Protein AF-A0A392RZ72-F1 (afdb_monomer)

Organism: NCBI:txid97028

Mean predicted aligned error: 13.68 Å

Structure (mmCIF, N/CA/C/O backbone):
data_AF-A0A392RZ72-F1
#
_entry.id   AF-A0A392RZ72-F1
#
loop_
_atom_site.group_PDB
_atom_site.id
_atom_site.type_symbol
_atom_site.label_atom_id
_atom_site.label_alt_id
_atom_site.label_comp_id
_atom_site.label_asym_id
_atom_site.label_entity_id
_atom_site.label_seq_id
_atom_site.pdbx_PDB_ins_code
_atom_site.Cartn_x
_atom_site.Cartn_y
_atom_site.Cartn_z
_atom_site.occupancy
_atom_site.B_iso_or_equiv
_atom_site.auth_seq_id
_atom_site.auth_comp_id
_atom_site.auth_asym_id
_atom_site.auth_atom_id
_atom_site.pdbx_PDB_model_num
ATOM 1 N N . MET A 1 1 ? 14.823 -8.052 -18.624 1.00 54.47 1 MET A N 1
ATOM 2 C CA . MET A 1 1 ? 13.417 -7.585 -18.657 1.00 54.47 1 MET A CA 1
ATOM 3 C C . MET A 1 1 ? 13.254 -6.509 -17.596 1.00 54.47 1 MET A C 1
ATOM 5 O O . MET A 1 1 ? 13.472 -6.808 -16.428 1.00 54.47 1 MET A O 1
ATOM 9 N N . ASN A 1 2 ? 12.973 -5.274 -18.017 1.00 76.12 2 ASN A N 1
ATOM 10 C CA . ASN A 1 2 ? 12.871 -4.098 -17.150 1.00 76.12 2 ASN A CA 1
ATOM 11 C C . ASN A 1 2 ? 11.831 -4.339 -16.031 1.00 76.12 2 ASN A C 1
ATOM 13 O O . ASN A 1 2 ? 10.744 -4.857 -16.299 1.00 76.12 2 ASN A O 1
ATOM 17 N N . THR A 1 3 ? 12.181 -4.031 -14.780 1.00 83.75 3 THR A N 1
ATOM 18 C CA . THR A 1 3 ? 11.368 -4.303 -13.579 1.00 83.75 3 THR A CA 1
ATOM 19 C C . THR A 1 3 ? 9.965 -3.705 -13.689 1.00 83.75 3 THR A C 1
ATOM 21 O O . THR A 1 3 ? 8.988 -4.352 -13.306 1.00 83.75 3 THR A O 1
ATOM 24 N N . ASN A 1 4 ? 9.853 -2.535 -14.321 1.00 88.06 4 ASN A N 1
ATOM 25 C CA . ASN A 1 4 ? 8.585 -1.846 -14.544 1.00 88.06 4 ASN A CA 1
ATOM 26 C C . ASN A 1 4 ? 7.679 -2.620 -15.506 1.00 88.06 4 ASN A C 1
ATOM 28 O O . ASN A 1 4 ? 6.475 -2.679 -15.295 1.00 88.06 4 ASN A O 1
ATOM 32 N N . ILE A 1 5 ? 8.234 -3.309 -16.509 1.00 89.62 5 ILE A N 1
ATOM 33 C CA . ILE A 1 5 ? 7.444 -4.143 -17.430 1.00 89.62 5 ILE A CA 1
ATOM 34 C C . ILE A 1 5 ? 6.842 -5.332 -16.675 1.00 89.62 5 ILE A C 1
ATOM 36 O O . ILE A 1 5 ? 5.656 -5.616 -16.813 1.00 89.62 5 ILE A O 1
ATOM 40 N N . LYS A 1 6 ? 7.625 -6.001 -15.818 1.00 90.12 6 LYS A N 1
ATOM 41 C CA . LYS A 1 6 ? 7.114 -7.114 -14.996 1.00 90.12 6 LYS A CA 1
ATOM 42 C C . LYS A 1 6 ? 6.016 -6.652 -14.036 1.00 90.12 6 LYS A C 1
ATOM 44 O O . LYS A 1 6 ? 5.013 -7.341 -13.874 1.00 90.12 6 LYS A O 1
ATOM 49 N N . GLN A 1 7 ? 6.204 -5.500 -13.394 1.00 88.75 7 GLN A N 1
ATOM 50 C CA . GLN A 1 7 ? 5.203 -4.929 -12.495 1.00 88.75 7 GLN A CA 1
ATOM 51 C C . GLN A 1 7 ? 3.953 -4.462 -13.247 1.00 88.75 7 GLN A C 1
ATOM 53 O O . GLN A 1 7 ? 2.850 -4.720 -12.778 1.00 88.75 7 GLN A O 1
ATOM 58 N N . CYS A 1 8 ? 4.107 -3.850 -14.422 1.00 92.12 8 CYS A N 1
ATOM 59 C CA . CYS A 1 8 ? 3.008 -3.462 -15.301 1.00 92.12 8 CYS A CA 1
ATOM 60 C C . CYS A 1 8 ? 2.145 -4.676 -15.663 1.00 92.12 8 CYS A C 1
ATOM 62 O O . CYS A 1 8 ? 0.939 -4.641 -15.448 1.00 92.12 8 CYS A O 1
ATOM 64 N N . LEU A 1 9 ? 2.760 -5.783 -16.094 1.00 93.25 9 LEU A N 1
ATOM 65 C CA . LEU A 1 9 ? 2.040 -7.019 -16.424 1.00 93.25 9 LEU A CA 1
ATOM 66 C C . LEU A 1 9 ? 1.271 -7.595 -15.228 1.00 93.25 9 LEU A C 1
ATOM 68 O O . LEU A 1 9 ? 0.132 -8.019 -15.387 1.00 93.25 9 LEU A O 1
ATOM 72 N N . ARG A 1 10 ? 1.852 -7.565 -14.020 1.00 91.38 10 ARG A N 1
ATOM 73 C CA . ARG A 1 10 ? 1.138 -7.974 -12.796 1.00 91.38 10 ARG A CA 1
ATOM 74 C C . ARG A 1 10 ? -0.056 -7.066 -12.512 1.00 91.38 10 ARG A C 1
ATOM 76 O O . ARG A 1 10 ? -1.155 -7.553 -12.301 1.00 91.38 10 ARG A O 1
ATOM 83 N N . LYS A 1 11 ? 0.139 -5.745 -12.571 1.00 91.81 11 LYS A N 1
ATOM 84 C CA . LYS A 1 11 ? -0.944 -4.770 -12.368 1.00 91.81 11 LYS A CA 1
ATOM 85 C C . LYS A 1 11 ? -2.044 -4.906 -13.417 1.00 91.81 11 LYS A C 1
ATOM 87 O O . LYS A 1 11 ? -3.205 -4.707 -13.084 1.00 91.81 11 LYS A O 1
ATOM 92 N N . PHE A 1 12 ? -1.683 -5.254 -14.648 1.00 89.44 12 PHE A N 1
ATOM 93 C CA . PHE A 1 12 ? -2.626 -5.538 -15.720 1.00 89.44 12 PHE A CA 1
ATOM 94 C C . PHE A 1 12 ? -3.440 -6.807 -15.432 1.00 89.44 12 PHE A C 1
ATOM 96 O O . PHE A 1 12 ? -4.659 -6.774 -15.554 1.00 89.44 12 PHE A O 1
ATOM 103 N N . ALA A 1 13 ? -2.791 -7.888 -14.983 1.00 88.94 13 ALA A N 1
ATOM 104 C CA . ALA A 1 13 ? -3.470 -9.118 -14.565 1.00 88.94 13 ALA A CA 1
ATOM 105 C C . ALA A 1 13 ? -4.423 -8.895 -13.374 1.00 88.94 13 ALA A C 1
ATOM 107 O O . ALA A 1 13 ? -5.485 -9.503 -13.319 1.00 88.94 13 ALA A O 1
ATOM 108 N N . ASP A 1 14 ? -4.081 -7.970 -12.474 1.00 85.50 14 ASP A N 1
ATOM 109 C CA . ASP A 1 14 ? -4.919 -7.580 -11.334 1.00 85.50 14 ASP A CA 1
ATOM 110 C C . ASP A 1 14 ? -6.062 -6.603 -11.707 1.00 85.50 14 ASP A C 1
ATOM 112 O O . ASP A 1 14 ? -6.759 -6.112 -10.820 1.00 85.50 14 ASP A O 1
ATOM 116 N N . GLY A 1 15 ? -6.219 -6.224 -12.983 1.00 88.81 15 GLY A N 1
ATOM 117 C CA . GLY A 1 15 ? -7.220 -5.240 -13.429 1.00 88.81 15 GLY A CA 1
ATOM 118 C C . GLY A 1 15 ? -6.909 -3.780 -13.055 1.00 88.81 15 GLY A C 1
ATOM 119 O O . GLY A 1 15 ? -7.724 -2.882 -13.263 1.00 88.81 15 GLY A O 1
ATOM 120 N N . HIS A 1 16 ? -5.717 -3.491 -12.529 1.00 86.44 16 HIS A N 1
ATOM 121 C CA . HIS A 1 16 ? -5.296 -2.146 -12.131 1.00 86.44 16 HIS A CA 1
ATOM 122 C C . HIS A 1 16 ? -4.692 -1.358 -13.310 1.00 86.44 16 HIS A C 1
ATOM 124 O O . HIS A 1 16 ? -3.519 -0.974 -13.280 1.00 86.44 16 HIS A O 1
ATOM 130 N N . PHE A 1 17 ? -5.481 -1.076 -14.350 1.00 88.81 17 PHE A N 1
ATOM 131 C CA . PHE A 1 17 ? -4.997 -0.458 -15.597 1.00 88.81 17 PHE A CA 1
ATOM 132 C C . PHE A 1 17 ? -4.325 0.906 -15.393 1.00 88.81 17 PHE A C 1
ATOM 134 O O . PHE A 1 17 ? -3.214 1.131 -15.872 1.00 88.81 17 PHE A O 1
ATOM 141 N N . THR A 1 18 ? -4.929 1.792 -14.598 1.00 90.69 18 THR A N 1
ATOM 142 C CA . THR A 1 18 ? -4.336 3.099 -14.261 1.00 90.69 18 THR A CA 1
ATOM 143 C C . THR A 1 18 ? -2.988 2.945 -13.556 1.00 90.69 18 THR A C 1
ATOM 145 O O . THR A 1 18 ? -2.059 3.715 -13.797 1.00 90.69 18 THR A O 1
ATOM 148 N N . ALA A 1 19 ? -2.848 1.934 -12.694 1.00 87.25 19 ALA A N 1
ATOM 149 C CA . ALA A 1 19 ? -1.586 1.646 -12.021 1.00 87.25 19 ALA A CA 1
ATOM 150 C C . ALA A 1 19 ? -0.549 1.068 -12.994 1.00 87.25 19 ALA A C 1
ATOM 152 O O . ALA A 1 19 ? 0.618 1.439 -12.919 1.00 87.25 19 ALA A O 1
ATOM 153 N N . ALA A 1 20 ? -0.965 0.208 -13.925 1.00 92.38 20 ALA A N 1
ATOM 154 C CA . ALA A 1 20 ? -0.095 -0.352 -14.953 1.00 92.38 20 ALA A CA 1
ATOM 155 C C . ALA A 1 20 ? 0.504 0.748 -15.849 1.00 92.38 20 ALA A C 1
ATOM 157 O O . ALA A 1 20 ? 1.718 0.773 -16.052 1.00 92.38 20 ALA A O 1
ATOM 158 N N . VAL A 1 21 ? -0.313 1.714 -16.290 1.00 92.75 21 VAL A N 1
ATOM 159 C CA . VAL A 1 21 ? 0.147 2.874 -17.080 1.00 92.75 21 VAL A CA 1
ATOM 160 C C . VAL A 1 21 ? 1.146 3.724 -16.292 1.00 92.75 21 VAL A C 1
ATOM 162 O O . VAL A 1 21 ? 2.206 4.071 -16.811 1.00 92.75 21 VAL A O 1
ATOM 165 N N . LYS A 1 22 ? 0.859 4.009 -15.014 1.00 90.69 22 LYS A N 1
ATOM 166 C CA . LYS A 1 22 ? 1.780 4.753 -14.137 1.00 90.69 22 LYS A CA 1
ATOM 167 C C . LYS A 1 22 ? 3.122 4.042 -13.967 1.00 90.69 22 LYS A C 1
ATOM 169 O O . LYS A 1 22 ? 4.162 4.686 -14.032 1.00 90.69 22 LYS A O 1
ATOM 174 N N . VAL A 1 23 ? 3.107 2.724 -13.767 1.00 90.81 23 VAL A N 1
ATOM 175 C CA . VAL A 1 23 ? 4.332 1.921 -13.635 1.00 90.81 23 VAL A CA 1
ATOM 176 C C . VAL A 1 23 ? 5.143 1.960 -14.931 1.00 90.81 23 VAL A C 1
ATOM 178 O O . VAL A 1 23 ? 6.360 2.138 -14.877 1.00 90.81 23 VAL A O 1
ATOM 181 N N . LEU A 1 24 ? 4.481 1.845 -16.085 1.00 90.00 24 LEU A N 1
ATOM 182 C CA . LEU A 1 24 ? 5.133 1.859 -17.393 1.00 90.00 24 LEU A CA 1
ATOM 183 C C . LEU A 1 24 ? 5.828 3.195 -17.693 1.00 90.00 24 LEU A C 1
ATOM 185 O O . LEU A 1 24 ? 6.937 3.191 -18.216 1.00 90.00 24 LEU A O 1
ATOM 189 N N . GLY A 1 25 ? 5.194 4.316 -17.337 1.00 88.38 25 GLY A N 1
ATOM 190 C CA . GLY A 1 25 ? 5.747 5.662 -17.522 1.00 88.38 25 GLY A CA 1
ATOM 191 C C . GLY A 1 25 ? 6.724 6.112 -16.430 1.00 88.38 25 GLY A C 1
ATOM 192 O O . GLY A 1 25 ?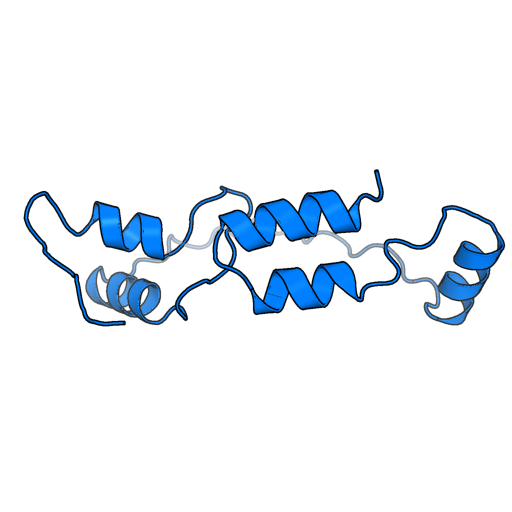 7.209 7.239 -16.481 1.00 88.38 25 GLY A O 1
ATOM 193 N N . SER A 1 26 ? 6.997 5.276 -15.425 1.00 87.25 26 SER A N 1
ATOM 194 C CA . SER A 1 26 ? 7.899 5.638 -14.330 1.00 87.25 26 SER A CA 1
ATOM 195 C C . SER A 1 26 ? 9.370 5.428 -14.703 1.00 87.25 26 SER A C 1
ATOM 197 O O . SER A 1 26 ? 9.731 4.447 -15.355 1.00 87.25 26 SER A O 1
ATOM 199 N N . PHE A 1 27 ? 10.241 6.314 -14.215 1.00 81.75 27 PHE A N 1
ATOM 200 C CA . PHE A 1 27 ? 11.698 6.230 -14.396 1.00 81.75 27 PHE A CA 1
ATOM 201 C C . PHE A 1 27 ? 12.375 5.174 -13.500 1.00 81.75 27 PHE A C 1
ATOM 203 O O . PHE A 1 27 ? 13.594 5.036 -13.515 1.00 81.75 27 PHE A O 1
ATOM 210 N N . GLY A 1 28 ? 11.591 4.392 -12.750 1.00 79.56 28 GLY A N 1
ATOM 211 C CA . GLY A 1 28 ? 12.107 3.394 -11.817 1.00 79.56 28 GLY A CA 1
ATOM 212 C C . GLY A 1 28 ? 12.735 4.017 -10.567 1.00 79.56 28 GLY A C 1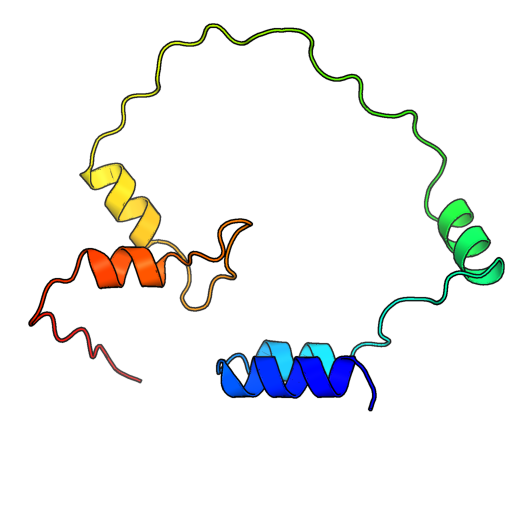
ATOM 213 O O . GLY A 1 28 ? 12.458 5.163 -10.216 1.00 79.56 28 GLY A O 1
ATOM 214 N N . VAL A 1 29 ? 13.547 3.227 -9.865 1.00 82.56 29 VAL A N 1
ATOM 215 C CA . VAL A 1 29 ? 14.284 3.665 -8.671 1.00 82.56 29 VAL A CA 1
ATOM 216 C C . VAL A 1 29 ? 15.647 4.195 -9.111 1.00 82.56 29 VAL A C 1
ATOM 218 O O . VAL A 1 29 ? 16.316 3.548 -9.918 1.00 82.56 29 VAL A O 1
ATOM 221 N N . ALA A 1 30 ? 16.052 5.355 -8.587 1.00 87.50 30 ALA A N 1
ATOM 222 C CA . ALA A 1 30 ? 17.375 5.914 -8.847 1.00 87.50 30 ALA A CA 1
ATOM 223 C C . ALA A 1 30 ? 18.482 4.926 -8.416 1.00 87.50 30 ALA A C 1
ATOM 225 O O . ALA A 1 30 ? 18.319 4.224 -7.412 1.00 87.50 30 ALA A O 1
ATOM 226 N N . PRO A 1 31 ? 19.589 4.823 -9.171 1.00 88.38 31 PRO A N 1
ATOM 227 C CA . PRO A 1 31 ? 20.677 3.917 -8.828 1.00 88.38 31 PRO A CA 1
ATOM 228 C C . PRO A 1 31 ? 21.351 4.335 -7.516 1.00 88.38 31 PRO A C 1
ATOM 230 O O . PRO A 1 31 ? 21.432 5.515 -7.189 1.00 88.38 31 PRO A O 1
ATOM 233 N N . TYR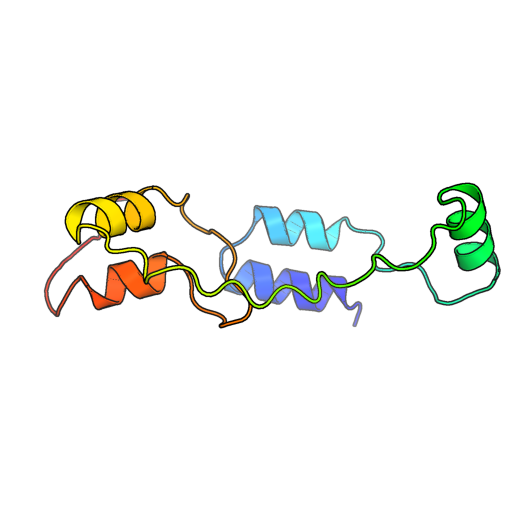 A 1 32 ? 21.882 3.364 -6.773 1.00 90.69 32 TYR A N 1
ATOM 234 C CA . TYR A 1 32 ? 22.705 3.648 -5.598 1.00 90.69 32 TYR A CA 1
ATOM 235 C C . TYR A 1 32 ? 24.103 4.098 -6.048 1.00 90.69 32 TYR A C 1
ATOM 237 O O . TYR A 1 32 ? 24.981 3.270 -6.286 1.00 90.69 32 TYR A O 1
ATOM 245 N N . ASN A 1 33 ? 24.278 5.406 -6.242 1.00 93.88 33 ASN A N 1
ATOM 246 C CA . ASN A 1 33 ? 25.542 6.036 -6.623 1.00 93.88 33 ASN A CA 1
ATOM 247 C C . ASN A 1 33 ? 25.721 7.407 -5.945 1.00 93.88 33 ASN A C 1
ATOM 249 O O . ASN A 1 33 ? 24.790 7.946 -5.344 1.00 93.88 33 ASN A O 1
ATOM 253 N N . GLU A 1 34 ? 26.929 7.963 -6.053 1.00 95.06 34 GLU A N 1
ATOM 254 C CA . GLU A 1 34 ? 27.294 9.241 -5.425 1.00 95.06 34 GLU A CA 1
ATOM 255 C C . GLU A 1 34 ? 26.452 10.414 -5.945 1.00 95.06 34 GLU A C 1
ATOM 257 O O . GLU A 1 34 ? 26.016 11.244 -5.151 1.00 95.06 34 GLU A O 1
ATOM 262 N N . ASP A 1 35 ? 26.138 10.446 -7.245 1.00 94.06 35 ASP A N 1
ATOM 263 C CA . ASP A 1 35 ? 25.292 11.491 -7.840 1.00 94.06 35 ASP A CA 1
ATOM 264 C C . ASP A 1 35 ? 23.892 11.525 -7.210 1.00 94.06 35 ASP A C 1
ATOM 266 O O . ASP A 1 35 ? 23.372 12.589 -6.866 1.00 94.06 35 ASP A O 1
ATOM 270 N N . THR A 1 36 ? 23.284 10.349 -7.022 1.00 93.19 36 THR A N 1
ATOM 271 C CA . THR A 1 36 ? 21.975 10.225 -6.371 1.00 93.19 36 THR A CA 1
ATOM 272 C C . THR A 1 36 ? 22.069 10.611 -4.899 1.00 93.19 36 THR A C 1
ATOM 274 O O . THR A 1 36 ? 21.187 11.307 -4.401 1.00 93.19 36 THR A O 1
ATOM 277 N N . LEU A 1 37 ? 23.136 10.206 -4.201 1.00 91.94 37 LEU A N 1
ATOM 278 C CA . LEU A 1 37 ? 23.342 10.537 -2.790 1.00 91.94 37 LEU A CA 1
ATOM 279 C C . LEU A 1 37 ? 23.479 12.049 -2.584 1.00 91.94 37 LEU A C 1
ATOM 281 O O . LEU A 1 37 ? 22.796 12.610 -1.733 1.00 91.94 37 LEU A O 1
ATOM 285 N N . LYS A 1 38 ? 24.255 12.724 -3.434 1.00 92.69 38 LYS A N 1
ATOM 286 C CA . LYS A 1 38 ? 24.400 14.181 -3.406 1.00 92.69 38 LYS A CA 1
ATOM 287 C C . LYS A 1 38 ? 23.069 14.898 -3.646 1.00 92.69 38 LYS A C 1
ATOM 289 O O . LYS A 1 38 ? 22.725 15.818 -2.911 1.00 92.69 38 LYS A O 1
ATOM 294 N N . PHE A 1 39 ? 22.280 14.448 -4.626 1.00 91.56 39 PHE A N 1
ATOM 295 C CA . PHE A 1 39 ? 20.947 15.009 -4.871 1.00 91.56 39 PHE A CA 1
ATOM 296 C C . PHE A 1 39 ? 20.007 14.818 -3.670 1.00 91.56 39 PHE A C 1
ATOM 298 O O . PHE A 1 39 ? 19.203 15.699 -3.364 1.00 91.56 39 PHE A O 1
ATOM 305 N N . LEU A 1 40 ? 20.100 13.680 -2.974 1.00 90.75 40 LEU A N 1
ATOM 306 C CA . LEU A 1 40 ? 19.324 13.427 -1.759 1.00 90.75 40 LEU A CA 1
ATOM 307 C C . LEU A 1 40 ? 19.739 14.362 -0.617 1.00 90.75 40 LEU A C 1
ATOM 309 O O . LEU A 1 40 ? 18.859 14.935 0.020 1.00 90.75 40 LEU A O 1
ATOM 313 N N . GLU A 1 41 ? 21.038 14.559 -0.390 1.00 90.88 41 GLU A N 1
ATOM 314 C CA . GLU A 1 41 ? 21.556 15.474 0.639 1.00 90.88 41 GLU A CA 1
ATOM 315 C C . GLU A 1 41 ? 21.158 16.933 0.374 1.00 90.88 41 GLU A C 1
ATOM 317 O O . GLU A 1 41 ? 20.757 17.644 1.295 1.00 90.88 41 GLU A O 1
ATOM 322 N N . GLU A 1 42 ? 21.185 17.372 -0.889 1.00 92.00 42 GLU A N 1
ATOM 323 C CA . GLU A 1 42 ? 20.731 18.712 -1.285 1.00 92.00 42 GLU A CA 1
ATOM 324 C C . GLU A 1 42 ? 19.230 18.926 -1.019 1.00 92.00 42 GLU A C 1
ATOM 326 O O . GLU A 1 42 ? 18.799 20.035 -0.696 1.00 92.00 42 GLU A O 1
ATOM 331 N N . LYS A 1 43 ? 18.411 17.875 -1.158 1.00 90.94 43 LYS A N 1
ATOM 332 C CA . LYS A 1 43 ? 16.954 17.931 -0.948 1.00 90.94 43 LYS A CA 1
ATOM 333 C C . LYS A 1 43 ? 16.542 17.743 0.510 1.00 90.94 43 LYS A C 1
ATOM 335 O O . LYS A 1 43 ? 15.474 18.223 0.897 1.00 90.94 43 LYS A O 1
ATOM 340 N N . HIS A 1 44 ? 17.341 17.027 1.293 1.00 86.38 44 HIS A N 1
ATOM 341 C CA . HIS A 1 44 ? 16.985 16.578 2.632 1.00 86.38 44 HIS A CA 1
ATOM 342 C C . HIS A 1 44 ? 18.112 16.897 3.622 1.00 86.38 44 HIS A C 1
ATOM 344 O O . HIS A 1 44 ? 19.031 16.091 3.775 1.00 86.38 44 HIS A O 1
ATOM 350 N N . PRO A 1 45 ? 18.044 18.034 4.343 1.00 81.38 45 PRO A N 1
ATOM 351 C CA . PRO A 1 45 ? 18.963 18.271 5.446 1.00 81.38 45 PRO A CA 1
ATOM 352 C C . PRO A 1 45 ? 18.814 17.162 6.495 1.00 81.38 45 PRO A C 1
ATOM 354 O O . PRO A 1 45 ? 17.711 16.675 6.759 1.00 81.38 45 PRO A O 1
ATOM 357 N N . TYR A 1 46 ? 19.936 16.761 7.088 1.00 81.75 46 TYR A N 1
ATOM 358 C CA . TYR A 1 46 ? 19.979 15.680 8.068 1.00 81.75 46 TYR A CA 1
ATOM 359 C C . TYR A 1 46 ? 19.046 15.951 9.261 1.00 81.75 46 TYR A C 1
ATOM 361 O O . TYR A 1 46 ? 19.114 17.011 9.887 1.00 81.75 46 TYR A O 1
ATOM 369 N N . MET A 1 47 ? 18.218 14.962 9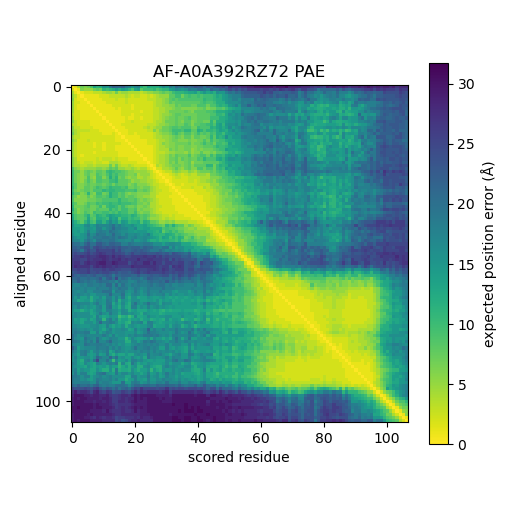.610 1.00 81.81 47 MET A N 1
ATOM 370 C CA . MET A 1 47 ? 17.429 14.939 10.843 1.00 81.81 47 MET A CA 1
ATOM 371 C C . MET A 1 47 ? 17.838 13.737 11.702 1.00 81.81 47 MET A C 1
ATOM 373 O O . MET A 1 47 ? 17.992 12.636 11.166 1.00 81.81 47 MET A O 1
ATOM 377 N N . PRO A 1 48 ? 17.991 13.908 13.027 1.00 82.50 48 PRO A N 1
ATOM 378 C CA . PRO A 1 48 ? 18.252 12.790 13.921 1.00 82.50 48 PRO A CA 1
ATOM 379 C C . PRO A 1 48 ? 17.061 11.813 13.943 1.00 82.50 48 PRO A C 1
ATOM 381 O O . PRO A 1 48 ? 15.917 12.236 13.739 1.00 82.50 48 PRO A O 1
ATOM 384 N N . PRO A 1 49 ? 17.300 10.515 14.208 1.00 83.56 49 PRO A N 1
ATOM 385 C CA . PRO A 1 49 ? 16.233 9.528 14.310 1.00 83.56 49 PRO A CA 1
ATOM 386 C C . PRO A 1 49 ? 15.182 9.938 15.352 1.00 83.56 49 PRO A C 1
ATOM 388 O O . PRO A 1 49 ? 15.554 10.430 16.422 1.00 83.56 49 PRO A O 1
ATOM 391 N N . PRO A 1 50 ? 13.882 9.720 15.087 1.00 82.94 50 PRO A N 1
ATOM 392 C CA . PRO A 1 50 ? 12.852 9.962 16.085 1.00 82.94 50 PRO A CA 1
ATOM 393 C C . PRO A 1 50 ? 13.058 9.024 17.280 1.00 82.94 50 PRO A C 1
ATOM 395 O O . PRO A 1 50 ? 13.199 7.810 17.119 1.00 82.94 50 PRO A O 1
ATOM 398 N N . SER A 1 51 ? 13.063 9.585 18.486 1.00 82.88 51 SER A N 1
ATOM 399 C CA . SER A 1 51 ? 13.113 8.804 19.721 1.00 82.88 51 SER A CA 1
ATOM 400 C C . SER A 1 51 ? 11.807 8.031 19.887 1.00 82.88 51 SER A C 1
ATOM 402 O O . SER A 1 51 ? 10.726 8.623 19.857 1.00 82.88 51 SER A O 1
ATOM 404 N N . ALA A 1 52 ? 11.892 6.713 20.077 1.00 78.62 52 ALA A N 1
ATOM 405 C CA . ALA A 1 52 ? 10.718 5.919 20.410 1.00 78.62 52 ALA A CA 1
ATOM 406 C C . ALA A 1 52 ? 10.154 6.393 21.765 1.00 78.62 52 ALA A C 1
ATOM 408 O O . ALA A 1 52 ? 10.924 6.532 22.720 1.00 78.62 52 ALA A O 1
ATOM 409 N N . PRO A 1 53 ? 8.838 6.636 21.883 1.00 73.25 53 PRO A N 1
ATOM 410 C CA . PRO A 1 53 ? 8.237 6.852 23.185 1.00 73.25 53 PRO A CA 1
ATOM 411 C C . PRO A 1 53 ? 8.397 5.574 24.017 1.00 73.25 53 PRO A C 1
ATOM 413 O O . PRO A 1 53 ? 7.879 4.521 23.657 1.00 73.25 53 PRO A O 1
ATOM 416 N N . THR A 1 54 ? 9.105 5.667 25.143 1.00 70.69 54 THR A N 1
ATOM 417 C CA . THR A 1 54 ? 9.261 4.572 26.123 1.00 70.69 54 THR A CA 1
ATOM 418 C C . THR A 1 54 ? 7.963 4.287 26.889 1.00 70.69 54 THR A C 1
ATOM 420 O O . THR A 1 54 ? 7.877 3.340 27.667 1.00 70.69 54 THR A O 1
ATOM 423 N N . THR A 1 55 ? 6.933 5.109 26.695 1.00 68.81 55 THR A N 1
ATOM 424 C CA . THR A 1 55 ? 5.660 4.988 27.394 1.00 68.81 55 THR A CA 1
ATOM 425 C C . THR A 1 55 ? 4.904 3.769 26.875 1.00 68.81 55 THR A C 1
ATOM 427 O O . THR A 1 55 ? 4.327 3.793 25.789 1.00 68.81 55 THR A O 1
ATOM 430 N N . MET A 1 56 ? 4.888 2.692 27.661 1.00 65.81 56 MET A N 1
ATOM 431 C CA . MET A 1 56 ? 3.936 1.606 27.455 1.00 65.81 56 MET A CA 1
ATOM 432 C C . MET A 1 56 ? 2.551 2.160 27.778 1.00 65.81 56 MET A C 1
ATOM 434 O O . MET A 1 56 ? 2.224 2.391 28.941 1.00 65.81 56 MET A O 1
ATOM 438 N N . PHE A 1 57 ? 1.763 2.452 26.746 1.00 63.12 57 PHE A N 1
ATOM 439 C CA . PHE A 1 57 ? 0.377 2.863 26.918 1.00 63.12 57 PHE A CA 1
ATOM 440 C C . PHE A 1 57 ? -0.393 1.697 27.549 1.00 63.12 57 PHE A C 1
ATOM 442 O O . PHE A 1 57 ? -0.712 0.716 26.885 1.00 63.12 57 PHE A O 1
ATOM 449 N N . ALA A 1 58 ? -0.663 1.801 28.851 1.00 68.19 58 ALA A N 1
ATOM 450 C CA . ALA A 1 58 ? -1.561 0.920 29.596 1.00 68.19 58 ALA A CA 1
ATOM 451 C C . ALA A 1 58 ? -3.025 1.339 29.370 1.00 68.19 58 ALA A C 1
ATOM 453 O O . ALA A 1 58 ? -3.794 1.498 30.317 1.00 68.19 58 ALA A O 1
ATOM 454 N N . GLU A 1 59 ? -3.386 1.628 28.121 1.00 71.38 59 GLU A N 1
ATOM 455 C CA . GLU A 1 59 ? -4.729 2.085 27.790 1.00 71.38 59 GLU A CA 1
ATOM 456 C C . GLU A 1 59 ? -5.681 0.890 27.712 1.00 71.38 59 GLU A C 1
ATOM 458 O O . GLU A 1 59 ? -5.322 -0.193 27.238 1.00 71.38 59 GLU A O 1
ATOM 463 N N . ALA A 1 60 ? -6.893 1.076 28.233 1.00 78.75 60 ALA A N 1
ATOM 464 C CA . ALA A 1 60 ? -7.921 0.049 28.200 1.00 78.75 60 ALA A CA 1
ATOM 465 C C . ALA A 1 60 ? -8.281 -0.308 26.741 1.00 78.75 60 ALA A C 1
ATOM 467 O O . ALA A 1 60 ? -8.239 0.566 25.872 1.00 78.75 60 ALA A O 1
ATOM 468 N N . PRO A 1 61 ? -8.664 -1.566 26.451 1.00 80.62 61 PRO A N 1
ATOM 469 C CA . PRO A 1 61 ? -9.045 -1.967 25.102 1.00 80.62 61 PRO A CA 1
ATOM 470 C C . PRO A 1 61 ? -10.193 -1.108 24.563 1.00 80.62 61 PRO A C 1
ATOM 472 O O . PRO A 1 61 ? -11.222 -0.951 25.224 1.00 80.62 61 PRO A O 1
ATOM 475 N N . LEU A 1 62 ? -10.037 -0.592 23.342 1.00 83.69 62 LEU A N 1
ATOM 476 C CA . LEU A 1 62 ? -11.103 0.118 22.643 1.00 83.69 62 LEU A CA 1
ATOM 477 C C . LEU A 1 62 ? -12.216 -0.877 22.278 1.00 83.69 62 LEU A C 1
ATOM 479 O O . LEU A 1 62 ? -12.006 -1.784 21.473 1.00 83.69 62 LEU A O 1
ATOM 483 N N . MET A 1 63 ? -13.403 -0.689 22.851 1.00 89.12 63 MET A N 1
ATOM 484 C CA . MET A 1 63 ? -14.606 -1.434 22.474 1.00 89.12 63 MET A CA 1
ATOM 485 C C . MET A 1 63 ? -15.377 -0.645 21.418 1.00 89.12 63 MET A C 1
ATOM 487 O O . MET A 1 63 ? -15.681 0.530 21.618 1.00 89.12 63 MET A O 1
ATOM 491 N N . VAL A 1 64 ? -15.696 -1.288 20.294 1.00 91.25 64 VAL A N 1
ATOM 492 C CA . VAL A 1 64 ? -16.421 -0.671 19.174 1.00 91.25 64 VAL A CA 1
ATOM 493 C C . VAL A 1 64 ? -17.588 -1.564 18.771 1.00 91.25 64 VAL A C 1
ATOM 495 O O . VAL A 1 64 ? -17.478 -2.789 18.779 1.00 91.25 64 VAL A O 1
ATOM 498 N N . GLU A 1 65 ? -18.710 -0.944 18.416 1.00 94.94 65 GLU A N 1
ATOM 499 C CA . GLU A 1 65 ? -19.886 -1.640 17.901 1.00 94.94 65 GLU A CA 1
ATOM 500 C C . GLU A 1 65 ? -19.610 -2.267 16.526 1.00 94.94 65 GLU A C 1
ATOM 502 O O . GLU A 1 65 ? -19.010 -1.643 15.644 1.00 94.94 65 GLU A O 1
ATOM 507 N N . VAL A 1 66 ? -20.114 -3.485 16.321 1.00 90.75 66 VAL A N 1
ATOM 508 C CA . VAL A 1 66 ? -19.952 -4.250 15.075 1.00 90.75 66 VAL A CA 1
ATOM 509 C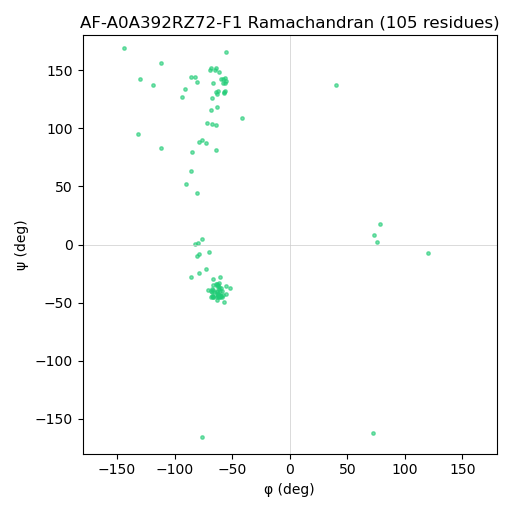 C . VAL A 1 66 ? -20.445 -3.466 13.853 1.00 90.75 66 VAL A C 1
ATOM 511 O O . VAL A 1 66 ? -19.747 -3.411 12.841 1.00 90.75 66 VAL A O 1
ATOM 514 N N . ASP A 1 67 ? -21.591 -2.792 13.956 1.00 92.38 67 ASP A N 1
ATOM 515 C CA . ASP A 1 67 ? -22.175 -2.018 12.853 1.00 92.38 67 ASP A CA 1
ATOM 516 C C . ASP A 1 67 ? -21.292 -0.842 12.429 1.00 92.38 67 ASP A C 1
ATOM 518 O O . ASP A 1 67 ? -21.204 -0.505 11.244 1.00 92.38 67 ASP A O 1
ATOM 522 N N . THR A 1 68 ? -20.598 -0.230 13.389 1.00 94.06 68 T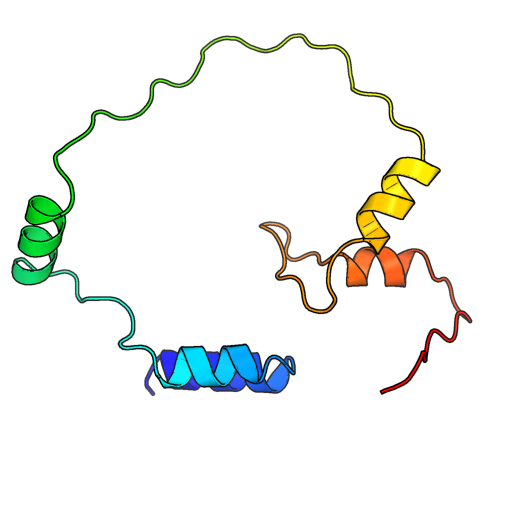HR A N 1
ATOM 523 C CA . THR A 1 68 ? -19.639 0.844 13.116 1.00 94.06 68 THR A CA 1
ATOM 524 C C . THR A 1 68 ? -18.431 0.297 12.360 1.00 94.06 68 THR A C 1
ATOM 526 O O . THR A 1 68 ? -18.015 0.880 11.358 1.00 94.06 68 THR A O 1
ATOM 529 N N . VAL A 1 69 ? -17.906 -0.860 12.775 1.00 92.44 69 VAL A N 1
ATOM 530 C CA . VAL A 1 69 ? -16.792 -1.525 12.081 1.00 92.44 69 VAL A CA 1
ATOM 531 C C . VAL A 1 69 ? -17.191 -1.907 10.653 1.00 92.44 69 VAL A C 1
ATOM 533 O O . VAL A 1 69 ? -16.445 -1.630 9.714 1.00 92.44 69 VAL A O 1
ATOM 536 N N . LEU A 1 70 ? -18.387 -2.466 10.461 1.00 91.12 70 LEU A N 1
ATOM 537 C CA . LEU A 1 70 ? -18.873 -2.872 9.144 1.00 91.12 70 LEU A CA 1
ATOM 538 C C . LEU A 1 70 ? -19.031 -1.680 8.190 1.00 91.12 70 LEU A C 1
ATOM 540 O O . LEU A 1 70 ? -18.565 -1.741 7.051 1.00 91.12 70 LEU A O 1
ATOM 544 N N . LYS A 1 71 ? -19.622 -0.572 8.659 1.00 92.69 71 LYS A N 1
ATOM 545 C CA . LYS A 1 71 ? -19.736 0.672 7.877 1.00 92.69 71 LYS A CA 1
ATOM 546 C C . LYS A 1 71 ? -18.368 1.204 7.453 1.00 92.69 71 LYS A C 1
ATOM 548 O O . LYS A 1 71 ? -18.207 1.647 6.318 1.00 92.69 71 LYS A O 1
ATOM 553 N N . CYS A 1 72 ? -17.376 1.126 8.338 1.00 92.94 72 CYS A N 1
ATOM 554 C CA . CYS A 1 72 ? -16.007 1.525 8.028 1.00 92.94 72 CYS A CA 1
ATOM 555 C C . CYS A 1 72 ? -15.354 0.614 6.981 1.00 92.94 72 CYS A C 1
ATOM 557 O O . CYS A 1 72 ? -14.659 1.112 6.106 1.00 92.94 72 CYS A O 1
ATOM 559 N N . ILE A 1 73 ? 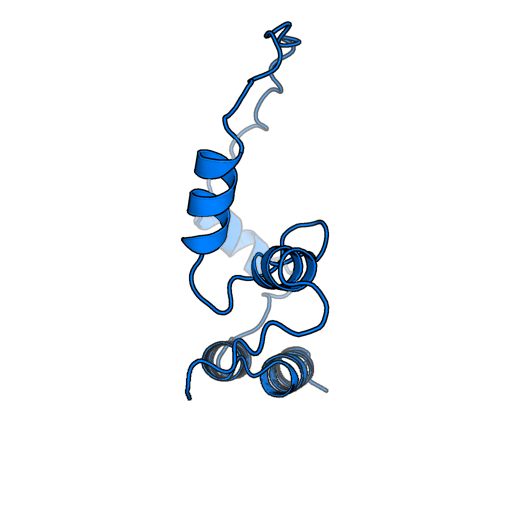-15.585 -0.702 7.016 1.00 91.56 73 ILE A N 1
ATOM 560 C CA . ILE A 1 73 ? -15.048 -1.623 5.998 1.00 91.56 73 ILE A CA 1
ATOM 561 C C . ILE A 1 73 ? -15.710 -1.375 4.630 1.00 91.56 73 ILE A C 1
ATOM 563 O O . ILE A 1 73 ? -15.037 -1.400 3.601 1.00 91.56 73 ILE A O 1
ATOM 567 N N . GLN A 1 74 ? -17.014 -1.088 4.602 1.00 90.94 74 GLN A N 1
ATOM 568 C CA . GLN A 1 74 ? -17.758 -0.813 3.367 1.00 90.94 74 GLN A CA 1
ATOM 569 C C . GLN A 1 74 ? -17.434 0.550 2.737 1.00 90.94 74 GLN A C 1
ATOM 571 O O . GLN A 1 74 ? -17.667 0.735 1.544 1.00 90.94 74 GLN A O 1
ATOM 576 N N . SER A 1 75 ? -16.902 1.506 3.506 1.00 93.00 75 SER A N 1
ATOM 577 C CA . SER A 1 75 ? -16.579 2.849 3.002 1.00 93.00 75 SER A CA 1
ATOM 578 C C . SER A 1 75 ? -15.267 2.914 2.213 1.00 93.00 75 SER A C 1
ATOM 580 O O . SER A 1 75 ? -14.973 3.935 1.585 1.00 93.00 75 SER A O 1
ATOM 582 N N . PHE A 1 76 ? -14.479 1.835 2.204 1.00 90.31 76 PHE A N 1
ATOM 583 C CA . PHE A 1 76 ? -13.249 1.769 1.425 1.00 90.31 76 PHE A CA 1
ATOM 584 C C . PHE A 1 76 ? -13.544 1.851 -0.082 1.00 90.31 76 PHE A C 1
ATOM 586 O O . PHE A 1 76 ? -14.370 1.091 -0.593 1.00 90.31 76 PHE A O 1
ATOM 593 N N . PRO A 1 77 ? -12.833 2.713 -0.837 1.00 88.75 77 PRO A N 1
ATOM 594 C CA . PRO A 1 77 ? -12.938 2.727 -2.289 1.00 88.75 77 PRO A CA 1
ATOM 595 C C . PRO A 1 77 ? -12.633 1.351 -2.894 1.00 88.75 77 PRO A C 1
ATOM 597 O O . PRO A 1 77 ? -11.726 0.643 -2.449 1.00 88.75 77 PRO A O 1
ATOM 600 N N . LYS A 1 78 ? -13.341 0.975 -3.962 1.00 82.75 78 LYS A N 1
ATOM 601 C CA . LYS A 1 78 ? -13.021 -0.254 -4.700 1.00 82.75 78 LYS A CA 1
ATOM 602 C C . LYS A 1 78 ? -11.574 -0.196 -5.213 1.00 82.75 78 LYS A C 1
ATOM 604 O O . LYS A 1 78 ? -11.112 0.842 -5.684 1.00 82.75 78 LYS A O 1
ATOM 609 N N . GLY A 1 79 ? -10.857 -1.317 -5.124 1.00 82.50 79 GLY A N 1
ATOM 610 C CA . GLY A 1 79 ? -9.464 -1.409 -5.578 1.00 82.50 79 GLY A CA 1
ATOM 611 C C . GLY A 1 79 ? -8.424 -0.805 -4.624 1.00 82.50 79 GLY A C 1
ATOM 612 O O . GLY A 1 79 ? -7.291 -0.558 -5.046 1.00 82.50 79 GLY A O 1
ATOM 613 N N . THR A 1 80 ? -8.755 -0.580 -3.344 1.00 82.62 80 THR A N 1
ATOM 614 C CA . THR A 1 80 ? -7.750 -0.203 -2.333 1.00 82.62 80 THR A CA 1
ATOM 615 C C . THR A 1 80 ? -6.626 -1.233 -2.267 1.00 82.62 80 THR A C 1
ATOM 617 O O . THR A 1 80 ? -6.849 -2.442 -2.377 1.00 82.62 80 THR A O 1
ATOM 620 N N . SER A 1 81 ? -5.388 -0.749 -2.141 1.00 83.00 81 SER A N 1
ATOM 621 C CA . SER A 1 81 ? -4.215 -1.622 -2.025 1.00 83.00 81 SER A CA 1
ATOM 622 C C . SER A 1 81 ? -4.217 -2.359 -0.689 1.00 83.00 81 SER A C 1
ATOM 624 O O . SER A 1 81 ? -4.721 -1.841 0.303 1.00 83.00 81 SER A O 1
ATOM 626 N N . CYS A 1 82 ? -3.643 -3.561 -0.673 1.00 88.12 82 CYS A N 1
ATOM 627 C CA . CYS A 1 82 ? -3.518 -4.352 0.545 1.00 88.12 82 CYS A CA 1
ATOM 62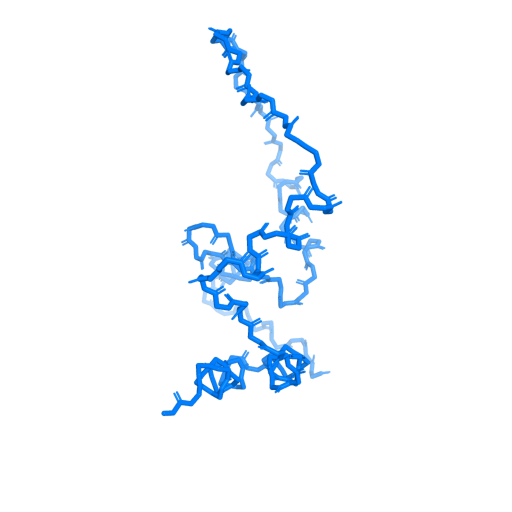8 C C . CYS A 1 82 ? -2.530 -3.716 1.530 1.00 88.12 82 CYS A C 1
ATOM 630 O O . CYS A 1 82 ? -1.565 -3.064 1.117 1.00 88.12 82 CYS A O 1
ATOM 632 N N . GLY A 1 83 ? -2.753 -3.965 2.821 1.00 86.81 83 GLY A N 1
ATOM 633 C CA . GLY A 1 83 ? -1.803 -3.640 3.879 1.00 86.81 83 GLY A CA 1
ATOM 634 C C . GLY A 1 83 ? -0.628 -4.622 3.942 1.00 86.81 83 GLY A C 1
ATOM 635 O O . GLY A 1 83 ? -0.398 -5.429 3.039 1.00 86.81 83 GLY A O 1
ATOM 636 N N . ARG A 1 84 ? 0.121 -4.568 5.050 1.00 88.44 84 ARG A N 1
ATOM 637 C CA . ARG A 1 84 ? 1.265 -5.461 5.326 1.00 88.44 84 ARG A CA 1
ATOM 638 C C . ARG A 1 84 ? 0.873 -6.944 5.375 1.00 88.44 84 ARG A C 1
ATOM 640 O O . ARG A 1 84 ? 1.707 -7.800 5.103 1.00 88.44 84 ARG A O 1
ATOM 647 N N . ASP A 1 85 ? -0.371 -7.225 5.735 1.00 89.31 85 ASP A N 1
ATOM 648 C CA . ASP A 1 85 ? -0.968 -8.559 5.825 1.00 89.31 85 ASP A CA 1
ATOM 649 C C . ASP A 1 85 ? -1.427 -9.123 4.468 1.00 89.31 85 ASP A C 1
ATOM 651 O O . ASP A 1 85 ? -1.770 -10.297 4.375 1.00 89.31 85 ASP A O 1
ATOM 655 N N . GLY A 1 86 ? -1.434 -8.311 3.406 1.00 88.62 86 GLY A N 1
ATOM 656 C CA . GLY A 1 86 ? -1.917 -8.721 2.088 1.00 88.62 86 GLY A CA 1
ATOM 657 C C . GLY A 1 86 ? -3.444 -8.790 1.965 1.00 88.62 86 GLY A C 1
ATOM 658 O O . GLY A 1 86 ? -3.942 -9.103 0.880 1.00 88.62 86 GLY A O 1
ATOM 659 N N . LEU A 1 87 ? -4.198 -8.445 3.015 1.00 88.38 87 LEU A N 1
ATOM 660 C CA . LEU A 1 87 ? -5.658 -8.433 2.985 1.00 88.38 87 LEU A CA 1
ATOM 661 C C . LEU A 1 87 ? -6.186 -7.104 2.432 1.00 88.38 87 LEU A C 1
ATOM 663 O O . LEU A 1 87 ? -5.615 -6.032 2.642 1.00 88.38 87 LEU A O 1
ATOM 667 N N . ARG A 1 88 ? -7.290 -7.181 1.685 1.00 88.88 88 ARG A N 1
ATOM 668 C CA . ARG A 1 88 ? -8.041 -6.023 1.185 1.00 88.88 88 ARG A CA 1
ATOM 669 C C . ARG A 1 88 ? -9.385 -5.965 1.891 1.00 88.88 88 ARG A C 1
ATOM 671 O O . ARG A 1 88 ? -9.913 -7.007 2.273 1.00 88.88 88 ARG A O 1
ATOM 678 N N . ALA A 1 89 ? -9.979 -4.773 1.950 1.00 90.06 89 ALA A N 1
ATOM 679 C CA . ALA A 1 89 ? -11.357 -4.610 2.418 1.00 90.06 89 ALA A CA 1
ATOM 680 C C . ALA A 1 89 ? -12.316 -5.556 1.674 1.00 90.06 89 ALA A C 1
ATOM 682 O O . ALA A 1 89 ? -13.171 -6.173 2.296 1.00 90.06 89 ALA A O 1
ATOM 683 N N . GLN A 1 90 ? -12.090 -5.761 0.370 1.00 87.62 90 GLN A N 1
ATOM 684 C CA . GLN A 1 90 ? -12.866 -6.698 -0.441 1.00 87.62 90 GLN A CA 1
ATOM 685 C C . GLN A 1 90 ? -12.823 -8.137 0.096 1.00 87.62 90 GLN A C 1
ATOM 687 O O . GLN A 1 90 ? -13.869 -8.750 0.212 1.00 87.62 90 GLN A O 1
ATOM 692 N N . HIS A 1 91 ? -11.660 -8.653 0.513 1.00 88.56 91 HIS A N 1
ATOM 693 C CA . HIS A 1 91 ? -11.573 -10.013 1.065 1.00 88.56 91 HIS A CA 1
ATOM 694 C C . HIS A 1 91 ? -12.393 -10.162 2.354 1.00 88.56 91 HIS A C 1
ATOM 696 O O . HIS A 1 91 ? -12.976 -11.215 2.596 1.00 88.56 91 HIS A O 1
ATOM 702 N N . LEU A 1 92 ? -12.440 -9.108 3.179 1.00 89.06 92 LEU A N 1
ATOM 703 C CA . LEU A 1 92 ? -13.257 -9.087 4.392 1.00 89.06 92 LEU A CA 1
ATOM 704 C C . LEU A 1 92 ? -14.748 -9.059 4.042 1.00 89.06 92 LEU A C 1
ATOM 706 O O . LEU A 1 92 ? -15.518 -9.825 4.608 1.00 89.06 92 LEU A O 1
ATOM 710 N N . LEU A 1 93 ? -15.147 -8.223 3.080 1.00 88.44 93 LEU A N 1
ATOM 711 C CA . LEU A 1 93 ? -16.530 -8.150 2.605 1.00 88.44 93 LEU A CA 1
ATOM 712 C C . LEU A 1 93 ? -16.994 -9.477 1.990 1.00 88.44 93 LEU A C 1
ATOM 714 O O . LEU A 1 93 ? -18.091 -9.936 2.299 1.00 88.44 93 LEU A O 1
ATOM 718 N N . ASP A 1 94 ? -16.150 -10.111 1.177 1.00 87.19 94 ASP A N 1
ATOM 719 C CA . ASP A 1 94 ? -16.448 -11.387 0.526 1.00 87.19 94 ASP A CA 1
ATOM 720 C C . ASP A 1 94 ? -16.592 -12.514 1.562 1.00 87.19 94 ASP A C 1
ATOM 722 O O . ASP A 1 94 ? -17.518 -13.311 1.473 1.00 87.19 94 ASP A O 1
ATOM 726 N N . ALA A 1 95 ? -15.743 -12.548 2.596 1.00 85.94 95 ALA A N 1
ATOM 727 C CA . ALA A 1 95 ? -15.846 -13.532 3.677 1.00 85.94 95 ALA A CA 1
ATOM 728 C C . ALA A 1 95 ? -17.115 -13.365 4.533 1.00 85.94 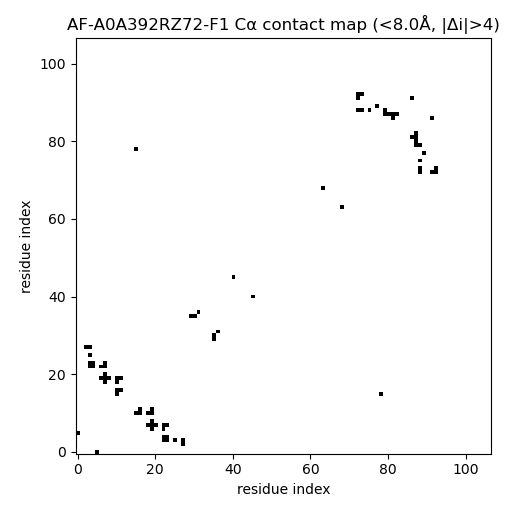95 ALA A C 1
ATOM 730 O O . ALA A 1 95 ? -17.630 -14.339 5.080 1.00 85.94 95 ALA A O 1
ATOM 731 N N . MET A 1 96 ? -17.624 -12.136 4.659 1.00 79.88 96 MET A N 1
ATOM 732 C CA . MET A 1 96 ? -18.880 -11.848 5.362 1.00 79.88 96 MET A CA 1
ATOM 733 C C . MET A 1 96 ? -20.117 -12.174 4.509 1.00 79.88 96 MET A C 1
ATOM 735 O O . MET A 1 96 ? -21.190 -12.445 5.049 1.00 79.88 96 MET A O 1
ATOM 739 N N . CYS A 1 97 ? -19.973 -12.174 3.184 1.00 71.19 97 CYS A N 1
ATOM 740 C CA . CYS A 1 97 ? -20.984 -12.597 2.220 1.00 71.19 97 CYS A CA 1
ATOM 741 C C . CYS A 1 97 ? -20.920 -14.124 2.023 1.00 71.19 97 CYS A C 1
ATOM 743 O O . CYS A 1 97 ? -20.340 -14.610 1.058 1.00 71.19 97 CYS A O 1
ATOM 745 N N . GLY A 1 98 ? -21.504 -14.901 2.941 1.00 62.88 98 GLY A N 1
ATOM 746 C CA . GLY A 1 98 ? -21.573 -16.368 2.825 1.00 62.88 98 GLY A CA 1
ATOM 747 C C . GLY A 1 98 ? -22.224 -16.879 1.522 1.00 62.88 98 GLY A C 1
ATOM 748 O O . GLY A 1 98 ? -22.878 -16.119 0.800 1.00 62.88 98 GLY A O 1
ATOM 749 N N . GLU A 1 99 ? -22.041 -18.179 1.234 1.00 53.78 99 GLU A N 1
ATOM 750 C CA . GLU A 1 99 ? -22.514 -18.877 0.022 1.00 53.78 99 GLU A CA 1
ATOM 751 C C . GLU A 1 99 ? -23.937 -18.450 -0.382 1.00 53.78 99 GLU A C 1
ATOM 753 O O . GLU A 1 99 ? -24.919 -18.778 0.281 1.00 53.78 99 GLU A O 1
ATOM 758 N N . GLY A 1 100 ? -24.044 -17.701 -1.483 1.00 52.50 100 GLY A N 1
ATOM 759 C CA . GLY A 1 100 ? -25.322 -17.282 -2.066 1.00 52.50 100 GLY A CA 1
ATOM 760 C C . GLY A 1 100 ? -25.549 -15.773 -2.161 1.00 52.50 100 GLY A C 1
ATOM 761 O O . GLY A 1 100 ? -26.507 -15.359 -2.812 1.00 52.50 100 GLY A O 1
ATOM 762 N N . SER A 1 101 ? -24.679 -14.927 -1.600 1.00 47.94 101 SER A N 1
ATOM 763 C CA . SER A 1 101 ? -24.790 -13.484 -1.836 1.00 47.94 101 SER A CA 1
ATOM 764 C C . SER A 1 101 ? -24.209 -13.112 -3.200 1.00 47.94 101 SER A C 1
ATOM 766 O O . SER A 1 101 ? -23.031 -12.788 -3.356 1.00 47.94 101 SER A O 1
ATOM 768 N N . SER A 1 102 ? -25.056 -13.179 -4.225 1.00 47.62 102 SER A N 1
ATOM 769 C CA . SER A 1 102 ? -24.794 -12.623 -5.546 1.00 47.62 102 SER A CA 1
ATOM 770 C C . SER A 1 102 ? -24.670 -11.099 -5.453 1.00 47.62 102 SER A C 1
ATOM 772 O O . SER A 1 102 ? -25.609 -10.366 -5.763 1.00 47.62 102 SER A O 1
ATOM 774 N N . VAL A 1 103 ? -23.502 -10.595 -5.055 1.00 46.41 103 VAL A N 1
ATOM 775 C CA . VAL A 1 103 ? -23.137 -9.188 -5.267 1.00 46.41 103 VAL A CA 1
ATOM 776 C C . VAL A 1 103 ? -22.433 -9.059 -6.618 1.00 46.41 103 VAL A C 1
ATOM 778 O O . VAL A 1 103 ? -21.360 -8.482 -6.748 1.00 46.41 103 VAL A O 1
ATOM 781 N N . ALA A 1 104 ? -23.079 -9.582 -7.662 1.00 46.69 104 ALA A N 1
ATOM 782 C CA . ALA A 1 104 ? -22.984 -8.975 -8.977 1.00 46.69 104 ALA A CA 1
ATOM 783 C C . ALA A 1 104 ? -23.820 -7.689 -8.904 1.00 46.69 104 ALA A C 1
ATOM 785 O O . ALA A 1 104 ? -25.028 -7.693 -9.114 1.00 46.69 104 ALA A O 1
ATOM 786 N N . ARG A 1 105 ? -23.192 -6.593 -8.481 1.00 42.34 105 ARG A N 1
ATOM 787 C CA . ARG A 1 105 ? -23.735 -5.242 -8.645 1.00 42.34 105 ARG A CA 1
ATOM 788 C C . ARG A 1 105 ? -22.828 -4.543 -9.645 1.00 42.34 105 ARG A C 1
ATOM 790 O O . ARG A 1 105 ? -21.857 -3.911 -9.239 1.00 42.34 105 ARG A O 1
ATOM 797 N N . ASP A 1 106 ? -23.162 -4.833 -10.900 1.00 38.47 106 ASP A N 1
ATOM 798 C CA . ASP A 1 106 ? -22.942 -4.138 -12.169 1.00 38.47 106 ASP A CA 1
ATOM 799 C C . ASP A 1 106 ? -21.601 -3.434 -12.451 1.00 38.47 106 ASP A C 1
ATOM 801 O O . ASP A 1 106 ? -20.999 -2.759 -11.616 1.00 38.47 106 ASP A O 1
ATOM 805 N N . LEU A 1 107 ? -21.192 -3.663 -13.701 1.00 39.50 107 LEU A N 1
ATOM 806 C CA . LEU A 1 107 ? -20.035 -3.182 -14.459 1.00 39.50 107 LEU A CA 1
ATOM 807 C C . LEU A 1 107 ? -19.730 -1.685 -14.298 1.00 39.50 107 LEU A C 1
ATOM 809 O O . LEU A 1 107 ? -20.683 -0.874 -14.290 1.00 39.50 107 LEU A O 1
#

Solvent-accessible surface area (backbone atoms only — not comparable to full-atom values): 7092 Å² total; per-residue (Å²): 132,62,69,42,58,58,50,18,53,50,28,46,75,70,68,36,54,72,57,17,54,53,38,61,74,47,89,73,77,83,68,97,46,70,72,52,51,52,54,46,50,76,75,46,76,91,74,81,81,83,78,77,78,85,71,78,79,87,67,77,84,87,84,76,60,67,69,59,54,50,53,57,52,69,66,56,64,87,87,60,78,52,56,97,85,66,56,34,61,63,60,55,53,51,68,69,47,54,98,80,64,78,79,80,75,76,134

Secondary structure (DSSP, 8-state):
--HHHHHHHHHHHTT-HHHHHHHHT---PPPSSHHHHHHHHHHS---PPPPPP-----PPP----HHHHHHHHHTSPTTPPP-TT---HHHHHHHHS-TT-------

Sequence (107 aa):
MNTNIKQCLRKFADGHFTAAVKVLGSFGVAPYNEDTLKFLEEKHPYMPPPSAPTTMFAEAPLMVEVDTVLKCIQSFPKGTSCGRDGLRAQHLLDAMCGEGSSVARDL

Foldseek 3Di:
DDPLQVVLVVCVVVVNNVVSVVSVPDPPDDDPDPVVVVVCCVVDPDDDDDDDPPDPPPDDDDDDDPVVVLVVLVPDDPPDADDPVRDHSVVVVVVVCPDPPPPPPDD

Radius of gyration: 21.46 Å; Cα contacts (8 Å, |Δi|>4): 42; chains: 1; bounding box: 53×38×48 Å

pLDDT: mean 82.64, std 13.41, range [38.47, 95.06]